Protein AF-A0A922ECI5-F1 (afdb_monomer)

Radius of gyration: 14.76 Å; Cα contacts (8 Å, |Δi|>4): 70; chains: 1; bounding box: 33×46×36 Å

Structure (mmCIF, N/CA/C/O backbone):
data_AF-A0A922ECI5-F1
#
_entry.id   AF-A0A922ECI5-F1
#
loop_
_atom_site.group_PDB
_atom_site.id
_atom_site.type_symbol
_atom_site.label_atom_id
_atom_site.label_alt_id
_atom_site.label_comp_id
_atom_site.label_asym_id
_atom_site.label_entity_id
_atom_site.label_seq_id
_atom_site.pdbx_PDB_ins_code
_atom_site.Cartn_x
_atom_site.Cartn_y
_atom_site.Cartn_z
_atom_site.occupancy
_atom_site.B_iso_or_equiv
_atom_site.auth_seq_id
_atom_site.auth_comp_id
_atom_site.auth_asym_id
_atom_site.auth_atom_id
_atom_site.pdbx_PDB_model_num
ATOM 1 N N . MET A 1 1 ? 5.142 -34.036 -5.462 1.00 40.97 1 MET A N 1
ATOM 2 C CA . MET A 1 1 ? 5.280 -32.761 -6.192 1.00 40.97 1 MET A CA 1
ATOM 3 C C . MET A 1 1 ? 4.407 -31.780 -5.440 1.00 40.97 1 MET A C 1
ATOM 5 O O . MET A 1 1 ? 3.207 -32.008 -5.399 1.00 40.97 1 MET A O 1
ATOM 9 N N . MET A 1 2 ? 5.001 -30.841 -4.701 1.00 38.38 2 MET A N 1
ATOM 10 C CA . MET A 1 2 ? 4.227 -29.859 -3.937 1.00 38.38 2 MET A CA 1
ATOM 11 C C . MET A 1 2 ? 3.416 -29.049 -4.947 1.00 38.38 2 MET A C 1
ATOM 13 O O . MET A 1 2 ? 4.001 -28.376 -5.795 1.00 38.38 2 MET A O 1
ATOM 17 N N . VAL A 1 3 ? 2.091 -29.189 -4.906 1.00 45.59 3 VAL A N 1
ATOM 18 C CA . VAL A 1 3 ? 1.190 -28.198 -5.488 1.00 45.59 3 VAL A CA 1
ATOM 19 C C . VAL A 1 3 ? 1.519 -26.931 -4.718 1.00 45.59 3 VAL A C 1
ATOM 21 O O . VAL A 1 3 ? 1.387 -26.902 -3.498 1.00 45.59 3 VAL A O 1
ATOM 24 N N . GLY A 1 4 ? 2.127 -25.965 -5.401 1.00 46.09 4 GLY A N 1
ATOM 25 C CA . GLY A 1 4 ? 2.321 -24.647 -4.834 1.00 46.09 4 GLY A CA 1
ATOM 26 C C . GLY A 1 4 ? 0.934 -24.075 -4.647 1.00 46.09 4 GLY A C 1
ATOM 27 O O . GLY A 1 4 ? 0.376 -23.540 -5.600 1.00 46.09 4 GLY A O 1
ATOM 28 N N . ASP A 1 5 ? 0.374 -24.265 -3.457 1.00 43.50 5 ASP A N 1
ATOM 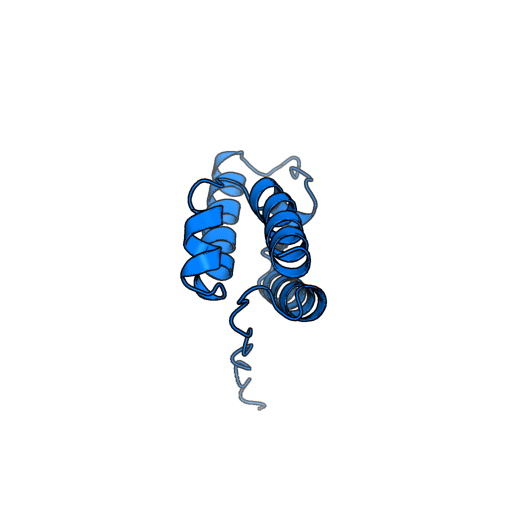29 C CA . ASP A 1 5 ? -0.689 -23.416 -2.963 1.00 43.50 5 ASP A CA 1
ATOM 30 C C . ASP A 1 5 ? -0.153 -21.998 -3.160 1.00 43.50 5 ASP A C 1
ATOM 32 O O . ASP A 1 5 ? 0.816 -21.587 -2.511 1.00 43.50 5 ASP A O 1
ATOM 36 N N . GLU A 1 6 ? -0.685 -21.282 -4.152 1.00 47.91 6 GLU A N 1
ATOM 37 C CA . GLU A 1 6 ? -0.591 -19.835 -4.153 1.00 47.91 6 GLU A CA 1
ATOM 38 C C . GLU A 1 6 ? -1.226 -19.442 -2.830 1.00 47.91 6 GLU A C 1
ATOM 40 O O . GLU A 1 6 ? -2.446 -19.470 -2.686 1.00 47.91 6 GLU A O 1
ATOM 45 N N . VAL A 1 7 ? -0.388 -19.195 -1.821 1.00 49.34 7 VAL A N 1
ATOM 46 C CA . VAL A 1 7 ? -0.829 -18.556 -0.595 1.00 49.34 7 VAL A CA 1
ATOM 47 C C . VAL A 1 7 ? -1.453 -17.269 -1.094 1.00 49.34 7 VAL A C 1
ATOM 49 O O . VAL A 1 7 ? -0.750 -16.386 -1.589 1.00 49.34 7 VAL A O 1
ATOM 52 N N . GLU A 1 8 ? -2.781 -17.217 -1.088 1.00 56.31 8 GLU A N 1
ATOM 53 C CA . GLU A 1 8 ? -3.521 -15.996 -1.317 1.00 56.31 8 GLU A CA 1
ATOM 54 C C . GLU A 1 8 ? -3.036 -15.098 -0.184 1.00 56.31 8 GLU A C 1
ATOM 56 O O . GLU A 1 8 ? -3.374 -15.315 0.979 1.00 56.31 8 GLU A O 1
ATOM 61 N N . PHE A 1 9 ? -2.059 -14.239 -0.493 1.00 61.66 9 PHE A N 1
ATOM 62 C CA . PHE A 1 9 ? -1.429 -13.354 0.471 1.00 61.66 9 PHE A CA 1
ATOM 63 C C . PHE A 1 9 ? -2.571 -12.476 0.963 1.00 61.66 9 PHE A C 1
ATOM 65 O O . PHE A 1 9 ? -2.964 -11.542 0.271 1.00 61.66 9 PHE A O 1
ATOM 72 N N . GLY A 1 10 ? -3.197 -12.870 2.071 1.00 73.88 10 GLY A N 1
ATOM 73 C CA . GLY A 1 10 ? -4.375 -12.232 2.634 1.00 73.88 10 GLY A CA 1
ATOM 74 C C . GLY A 1 10 ? -3.972 -10.883 3.195 1.00 73.88 10 GLY A C 1
ATOM 75 O O . GLY A 1 10 ? -3.833 -10.735 4.404 1.00 73.88 10 GLY A O 1
ATOM 76 N N . ILE A 1 11 ? -3.696 -9.930 2.305 1.00 84.38 11 ILE A N 1
ATOM 77 C CA . ILE A 1 11 ? -3.362 -8.564 2.668 1.00 84.38 11 ILE A CA 1
ATOM 78 C C . ILE A 1 11 ? -4.622 -7.983 3.284 1.00 84.38 11 ILE A C 1
ATOM 80 O O . ILE A 1 11 ? -5.684 -7.946 2.652 1.00 84.38 11 ILE A O 1
ATOM 84 N N . GLU A 1 12 ? -4.506 -7.565 4.536 1.00 86.50 12 GLU A N 1
ATOM 85 C CA . GLU A 1 12 ? -5.638 -7.013 5.255 1.00 86.50 12 GLU A CA 1
ATOM 86 C C . GLU A 1 12 ? -6.051 -5.678 4.636 1.00 86.50 12 GLU A C 1
ATOM 88 O O . GLU A 1 12 ? -5.251 -4.964 4.020 1.00 86.50 12 GLU A O 1
ATOM 93 N N . LYS A 1 13 ? -7.332 -5.329 4.783 1.00 88.38 13 LYS A N 1
ATOM 94 C CA . LYS A 1 13 ? -7.783 -4.004 4.370 1.00 88.38 13 LYS A CA 1
ATOM 95 C C . LYS A 1 13 ? -7.286 -2.969 5.368 1.00 88.38 13 LYS A C 1
ATOM 97 O O . LYS A 1 13 ? -7.708 -2.989 6.515 1.00 88.38 13 LYS A O 1
ATOM 102 N N . PHE A 1 14 ? -6.474 -2.024 4.911 1.00 88.00 14 PHE A N 1
ATOM 103 C CA . PHE A 1 14 ? -6.056 -0.883 5.711 1.00 88.00 14 PHE A CA 1
ATOM 104 C C . PHE A 1 14 ? -7.188 0.119 5.857 1.00 88.00 14 PHE A C 1
ATOM 106 O O . PHE A 1 14 ? -7.655 0.716 4.882 1.00 88.00 14 PHE A O 1
ATOM 113 N N . ASP A 1 15 ? -7.601 0.340 7.093 1.00 85.56 15 ASP A N 1
ATOM 114 C CA . ASP A 1 15 ? -8.674 1.248 7.462 1.00 85.56 15 ASP A CA 1
ATOM 115 C C . ASP A 1 15 ? -8.210 2.366 8.395 1.00 85.56 15 ASP A C 1
ATOM 117 O O . ASP A 1 15 ? -9.049 2.928 9.080 1.00 85.56 15 ASP A O 1
ATOM 121 N N . VAL A 1 16 ? -6.917 2.717 8.351 1.00 82.44 16 VAL A N 1
ATOM 122 C CA . VAL A 1 16 ? -6.179 3.608 9.272 1.00 82.44 16 VAL A CA 1
ATOM 123 C C . VAL A 1 16 ? -5.735 2.981 10.594 1.00 82.44 16 VAL A C 1
ATOM 125 O O . VAL A 1 16 ? -5.075 3.650 11.380 1.00 82.44 16 VAL A O 1
ATOM 128 N N . THR A 1 17 ? -5.994 1.697 10.827 1.00 83.75 17 THR A N 1
ATOM 129 C CA . THR A 1 17 ? -5.416 0.964 11.964 1.00 83.75 17 THR A CA 1
ATOM 130 C C . THR A 1 17 ? -4.172 0.172 11.556 1.00 83.75 17 THR A C 1
ATOM 132 O O . THR A 1 17 ? -3.959 -0.105 10.377 1.00 83.75 17 THR A O 1
ATOM 135 N N . ASP A 1 18 ? -3.292 -0.115 12.521 1.00 84.69 18 ASP A N 1
ATOM 136 C CA . ASP A 1 18 ? -2.138 -1.015 12.359 1.00 84.69 18 ASP A CA 1
ATOM 137 C C . ASP A 1 18 ? -1.290 -0.788 11.091 1.00 84.69 18 ASP A C 1
ATOM 139 O O . ASP A 1 18 ? -0.798 -1.723 10.455 1.00 84.69 18 ASP A O 1
ATOM 143 N N . PHE A 1 19 ? -1.039 0.486 10.753 1.00 85.62 19 PHE A N 1
ATOM 144 C CA . PHE A 1 19 ? -0.323 0.892 9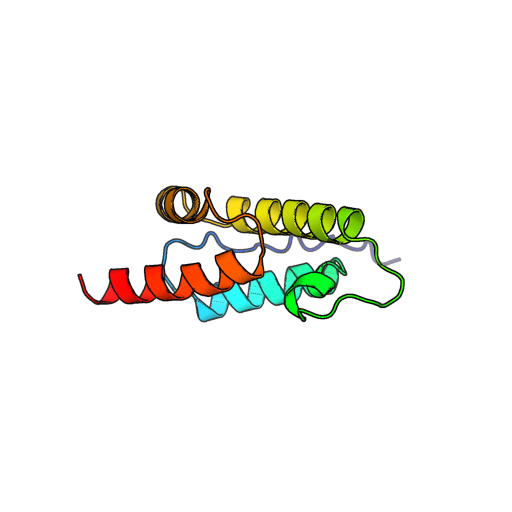.534 1.00 85.62 19 PHE A CA 1
ATOM 145 C C . PHE A 1 19 ? 1.003 0.147 9.322 1.00 85.62 19 PHE A C 1
ATOM 147 O O . PHE A 1 19 ? 1.343 -0.207 8.196 1.00 85.62 19 PHE A O 1
ATOM 154 N N . LYS A 1 20 ? 1.753 -0.123 10.400 1.00 88.69 20 LYS A N 1
ATOM 155 C CA . LYS A 1 20 ? 3.024 -0.861 10.328 1.00 88.69 20 LYS A CA 1
ATOM 156 C C . LYS A 1 20 ? 2.842 -2.301 9.842 1.00 88.69 20 LYS A C 1
ATOM 158 O O . LYS A 1 20 ? 3.669 -2.768 9.064 1.00 88.69 20 LYS A O 1
ATOM 163 N N . TYR A 1 21 ? 1.791 -2.985 10.292 1.00 89.00 21 TYR A N 1
ATOM 164 C CA . TYR A 1 21 ? 1.514 -4.369 9.908 1.00 89.00 21 TYR A CA 1
ATOM 165 C C . TYR A 1 21 ? 1.046 -4.444 8.456 1.00 89.00 21 TYR A C 1
ATOM 167 O O . TYR A 1 21 ? 1.637 -5.168 7.657 1.00 89.00 21 TYR A O 1
ATOM 175 N N . TRP A 1 22 ? 0.079 -3.603 8.081 1.00 89.81 22 TRP A N 1
ATOM 176 C CA . TRP A 1 22 ? -0.376 -3.516 6.694 1.00 89.81 22 TRP A CA 1
ATOM 177 C C . TRP A 1 22 ? 0.766 -3.167 5.728 1.00 89.81 22 TRP A C 1
ATOM 179 O O . TRP A 1 22 ? 0.918 -3.784 4.672 1.00 89.81 22 TRP A O 1
ATOM 189 N N . ARG A 1 23 ? 1.616 -2.203 6.106 1.00 88.12 23 ARG A N 1
ATOM 190 C CA . ARG A 1 23 ? 2.768 -1.795 5.297 1.00 88.12 23 ARG A CA 1
ATOM 191 C C . ARG A 1 23 ? 3.735 -2.954 5.070 1.00 88.12 23 ARG A C 1
ATOM 193 O O . ARG A 1 23 ? 4.170 -3.147 3.940 1.00 88.12 23 ARG A O 1
ATOM 200 N N . MET A 1 24 ? 4.028 -3.729 6.112 1.00 90.56 24 MET A N 1
ATOM 201 C CA . MET A 1 24 ? 4.857 -4.930 6.009 1.00 90.56 24 MET A CA 1
ATOM 202 C C . MET A 1 24 ? 4.254 -5.940 5.016 1.00 90.56 24 MET A C 1
ATOM 204 O O . MET A 1 24 ? 4.965 -6.411 4.136 1.00 90.56 24 MET A O 1
ATOM 208 N N . GLN A 1 25 ? 2.943 -6.210 5.080 1.00 90.06 25 GLN A N 1
ATOM 209 C CA . GLN A 1 25 ? 2.279 -7.134 4.145 1.00 90.06 25 GLN A CA 1
ATOM 210 C C . GLN A 1 25 ? 2.381 -6.670 2.682 1.00 90.06 25 GLN A C 1
ATOM 212 O O . GLN A 1 25 ? 2.615 -7.482 1.785 1.00 90.06 25 GLN A O 1
ATOM 217 N N . ILE A 1 26 ? 2.214 -5.368 2.429 1.00 87.94 26 ILE A N 1
ATOM 218 C CA . ILE A 1 26 ? 2.358 -4.787 1.088 1.00 87.94 26 ILE A CA 1
ATOM 219 C C . ILE A 1 26 ? 3.803 -4.876 0.602 1.00 87.94 26 ILE A C 1
ATOM 221 O O . ILE A 1 26 ? 4.034 -5.278 -0.536 1.00 87.94 26 ILE A O 1
ATOM 225 N N . GLU A 1 27 ? 4.775 -4.519 1.441 1.00 87.75 27 GLU A N 1
ATOM 226 C CA . GLU A 1 27 ? 6.194 -4.587 1.087 1.00 87.75 27 GLU A CA 1
ATOM 227 C C . GLU A 1 27 ? 6.611 -6.030 0.740 1.00 87.75 27 GLU A C 1
ATOM 229 O O . GLU A 1 27 ? 7.222 -6.248 -0.312 1.00 87.75 27 GLU A O 1
ATOM 234 N N . ASP A 1 28 ? 6.182 -7.019 1.530 1.00 88.56 28 ASP A N 1
ATOM 235 C CA . ASP A 1 28 ? 6.435 -8.444 1.273 1.00 88.56 28 ASP A CA 1
ATOM 236 C C . ASP A 1 28 ? 5.742 -8.942 -0.005 1.00 88.56 28 ASP A C 1
ATOM 238 O O . ASP A 1 28 ? 6.354 -9.644 -0.820 1.00 88.56 28 ASP A O 1
ATOM 242 N N . TYR A 1 29 ? 4.486 -8.542 -0.239 1.00 87.56 29 TYR A N 1
ATOM 243 C CA . TYR A 1 29 ? 3.760 -8.882 -1.465 1.00 87.56 29 TYR A CA 1
ATOM 244 C C . TYR A 1 29 ? 4.467 -8.333 -2.711 1.00 87.56 29 TYR A C 1
ATOM 246 O O . TYR A 1 29 ? 4.677 -9.050 -3.694 1.00 87.56 29 TYR A O 1
ATOM 254 N N . LEU A 1 30 ? 4.873 -7.062 -2.674 1.00 86.25 30 LEU A N 1
ATOM 255 C CA . LEU A 1 30 ? 5.555 -6.407 -3.788 1.00 86.25 30 LEU A CA 1
ATOM 256 C C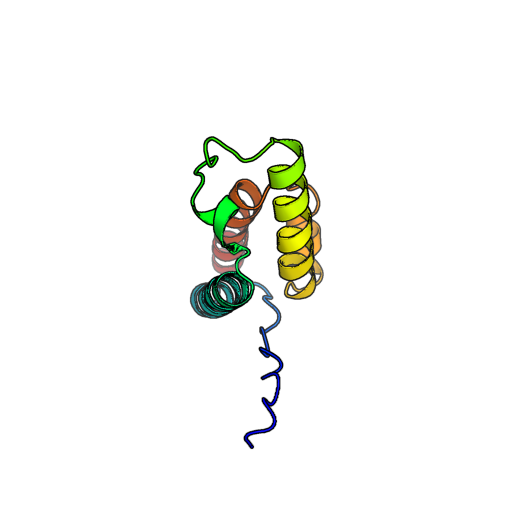 . LEU A 1 30 ? 6.929 -7.022 -4.052 1.00 86.25 30 LEU A C 1
ATOM 258 O O . LEU A 1 30 ? 7.303 -7.192 -5.217 1.00 86.25 30 LEU A O 1
ATOM 262 N N . TYR A 1 31 ? 7.651 -7.421 -3.003 1.00 84.75 31 TYR A N 1
ATOM 263 C CA . TYR A 1 31 ? 8.899 -8.167 -3.137 1.00 84.75 31 TYR A CA 1
ATOM 264 C C . TYR A 1 31 ? 8.672 -9.530 -3.807 1.00 84.75 31 TYR A C 1
ATOM 266 O O . TYR A 1 31 ? 9.336 -9.852 -4.796 1.00 84.75 31 TYR A O 1
ATOM 274 N N . GLY A 1 32 ? 7.675 -10.294 -3.348 1.00 83.75 32 GLY A N 1
ATOM 275 C CA . GLY A 1 32 ? 7.306 -11.588 -3.934 1.00 83.75 32 GLY A CA 1
ATOM 276 C C . GLY A 1 32 ? 6.896 -11.498 -5.409 1.00 83.75 32 GLY A C 1
ATOM 277 O O . GLY A 1 32 ? 7.185 -12.403 -6.193 1.00 83.75 32 GLY A O 1
ATOM 278 N N . LYS A 1 33 ? 6.281 -10.382 -5.819 1.00 83.12 33 LYS A N 1
ATOM 279 C CA . LYS A 1 33 ? 5.879 -10.115 -7.211 1.00 83.12 33 LYS A CA 1
ATOM 280 C C . LYS A 1 33 ? 6.954 -9.424 -8.059 1.00 83.12 33 LYS A C 1
ATOM 282 O O . LYS A 1 33 ? 6.705 -9.180 -9.236 1.00 83.12 33 LYS A O 1
ATOM 287 N N . ARG A 1 34 ? 8.144 -9.136 -7.509 1.00 81.62 34 ARG A N 1
ATOM 288 C CA . ARG A 1 34 ? 9.223 -8.370 -8.176 1.00 81.62 34 ARG A CA 1
ATOM 289 C C . ARG A 1 34 ? 8.779 -6.975 -8.646 1.00 81.62 34 ARG A C 1
ATOM 291 O O . ARG A 1 34 ? 9.294 -6.447 -9.627 1.00 81.62 34 ARG A O 1
ATOM 298 N N . LEU A 1 35 ? 7.833 -6.379 -7.924 1.00 80.25 35 LEU A N 1
ATOM 299 C CA . LEU A 1 35 ? 7.290 -5.037 -8.148 1.00 80.25 35 LEU A CA 1
ATOM 300 C C . LEU A 1 35 ? 7.896 -4.015 -7.167 1.00 80.25 35 LEU A C 1
ATOM 302 O O . LEU A 1 35 ? 7.348 -2.954 -6.925 1.00 80.25 35 LEU A O 1
ATOM 306 N N . ASN A 1 36 ? 9.038 -4.297 -6.554 1.00 75.56 36 ASN A N 1
ATOM 307 C CA . ASN A 1 36 ? 9.643 -3.420 -5.549 1.00 75.56 36 ASN A CA 1
ATOM 308 C C . ASN A 1 36 ? 10.527 -2.304 -6.142 1.00 75.56 36 ASN A C 1
ATOM 310 O O . ASN A 1 36 ? 11.046 -1.480 -5.394 1.00 75.56 36 ASN A O 1
ATOM 314 N N . LEU A 1 37 ? 10.728 -2.268 -7.464 1.00 77.81 37 LEU A N 1
ATOM 315 C CA . LEU A 1 37 ? 11.658 -1.329 -8.103 1.00 77.81 37 LEU A CA 1
ATOM 316 C C . LEU A 1 37 ? 11.300 0.150 -7.866 1.00 77.81 37 LEU A C 1
ATOM 318 O O . LEU A 1 37 ? 12.194 0.895 -7.458 1.00 77.81 37 LEU A O 1
ATOM 322 N N . PRO A 1 38 ? 10.036 0.594 -8.009 1.00 74.75 38 PRO A N 1
ATOM 323 C CA . PRO A 1 38 ? 9.700 1.994 -7.750 1.00 74.75 38 PRO A CA 1
ATOM 324 C C . PRO A 1 38 ? 9.836 2.398 -6.278 1.00 74.75 38 PRO A C 1
ATOM 326 O O . PRO A 1 38 ? 10.159 3.546 -5.989 1.00 74.75 38 PRO A O 1
ATOM 329 N N . LEU A 1 39 ? 9.658 1.457 -5.337 1.00 73.56 39 LEU A N 1
ATOM 330 C CA . LEU A 1 39 ? 9.843 1.719 -3.900 1.00 73.56 39 LEU A CA 1
ATOM 331 C C . LEU A 1 39 ? 11.282 2.122 -3.566 1.00 73.56 39 LEU A C 1
ATOM 333 O O . LEU A 1 39 ? 11.517 2.855 -2.610 1.00 73.56 39 LEU A O 1
ATOM 337 N N . LEU A 1 40 ? 12.251 1.642 -4.348 1.00 73.31 40 LEU A N 1
ATOM 338 C CA . LEU A 1 40 ? 13.663 1.951 -4.144 1.00 73.31 40 LEU A CA 1
ATOM 339 C C . LEU A 1 40 ? 14.046 3.338 -4.674 1.00 73.31 40 LEU A C 1
ATOM 341 O O . LEU A 1 40 ? 15.174 3.770 -4.436 1.00 73.31 40 LEU A O 1
ATOM 345 N N . GLY A 1 41 ? 13.156 4.018 -5.412 1.00 66.62 41 GLY A N 1
ATOM 346 C CA . GLY A 1 41 ? 13.406 5.343 -5.991 1.00 66.62 41 GLY A CA 1
ATOM 347 C C . GLY A 1 41 ? 14.579 5.389 -6.978 1.00 66.62 41 GLY A C 1
ATOM 348 O O . GLY A 1 41 ? 15.060 6.468 -7.319 1.00 66.62 41 GLY A O 1
ATOM 349 N N . LYS A 1 42 ? 15.078 4.228 -7.421 1.00 64.00 42 LYS A N 1
ATOM 350 C CA . LYS A 1 42 ? 16.213 4.110 -8.338 1.00 64.00 42 LYS A CA 1
ATOM 351 C C . LYS A 1 42 ? 15.698 3.786 -9.730 1.00 64.00 42 LYS A C 1
ATOM 353 O O . LYS A 1 42 ? 15.226 2.678 -9.975 1.00 64.00 42 LYS A O 1
ATOM 358 N N . LYS A 1 43 ? 15.845 4.736 -10.652 1.00 62.00 43 LYS A N 1
ATOM 359 C CA . LYS A 1 43 ? 15.747 4.453 -12.083 1.00 62.00 43 LYS A CA 1
ATOM 360 C C . LYS A 1 43 ? 16.912 3.532 -12.447 1.00 62.00 43 LYS A C 1
ATOM 362 O O . LYS A 1 43 ? 18.067 3.882 -12.225 1.00 62.00 43 LYS A O 1
ATOM 367 N N . LEU A 1 44 ? 16.609 2.326 -12.919 1.00 64.56 44 LEU A N 1
ATOM 368 C CA . LEU A 1 44 ? 17.613 1.465 -13.540 1.00 64.56 44 LEU A CA 1
ATOM 369 C C . LEU A 1 44 ? 18.044 2.132 -14.848 1.00 64.56 44 LEU A C 1
ATOM 371 O O . LEU A 1 44 ? 17.181 2.580 -15.600 1.00 64.56 44 LEU A O 1
ATOM 375 N N . ASP A 1 45 ? 19.347 2.157 -15.138 1.00 66.69 45 ASP A N 1
ATOM 376 C CA . ASP A 1 45 ? 19.912 2.806 -16.339 1.00 66.69 45 ASP A CA 1
ATOM 377 C C . ASP A 1 45 ? 19.289 2.309 -17.661 1.00 66.69 45 ASP A C 1
ATOM 379 O O . ASP A 1 45 ? 19.361 2.992 -18.678 1.00 66.69 45 ASP A O 1
ATOM 383 N N . ASN A 1 46 ? 18.625 1.147 -17.632 1.00 67.44 46 ASN A N 1
ATOM 384 C CA . ASN A 1 46 ? 17.995 0.503 -18.784 1.00 67.44 46 ASN A CA 1
ATOM 385 C C . ASN A 1 46 ? 16.455 0.546 -18.763 1.00 67.44 46 ASN A C 1
ATOM 387 O O . ASN A 1 46 ? 15.834 -0.102 -19.600 1.00 67.44 46 ASN A O 1
ATOM 391 N N . MET A 1 47 ? 15.830 1.214 -17.787 1.00 73.31 47 MET A N 1
ATOM 392 C CA . MET A 1 47 ? 14.372 1.246 -17.644 1.00 73.31 47 MET A CA 1
ATOM 393 C C . MET A 1 47 ? 13.813 2.566 -18.175 1.00 73.31 47 MET A C 1
ATOM 395 O O . MET A 1 47 ? 14.199 3.646 -17.716 1.00 73.31 47 MET A O 1
ATOM 399 N N . GLU A 1 48 ? 12.903 2.482 -19.146 1.00 77.00 48 GLU A N 1
ATOM 400 C CA . GLU A 1 48 ? 12.248 3.664 -19.700 1.00 77.00 48 GLU A CA 1
ATOM 401 C C . GLU A 1 48 ? 11.251 4.269 -18.699 1.00 77.00 48 GLU A C 1
ATOM 403 O O . GLU A 1 48 ? 10.675 3.581 -17.854 1.00 77.00 48 GLU A O 1
ATOM 408 N N . ASP A 1 49 ? 10.999 5.575 -18.813 1.00 77.06 49 ASP A N 1
ATOM 409 C CA . ASP A 1 49 ? 10.008 6.267 -17.972 1.00 77.06 49 ASP A CA 1
ATOM 410 C C . ASP A 1 49 ? 8.589 5.702 -18.160 1.00 77.06 49 ASP A C 1
ATOM 412 O O . ASP A 1 49 ? 7.766 5.738 -17.244 1.00 77.06 49 ASP A O 1
ATOM 416 N N . VAL A 1 50 ? 8.302 5.145 -19.341 1.00 78.50 50 VAL A N 1
ATOM 417 C CA . VAL A 1 50 ? 7.040 4.455 -19.640 1.00 78.50 50 VAL A CA 1
ATOM 418 C C . VAL A 1 50 ? 6.909 3.171 -18.820 1.00 78.50 50 VAL A C 1
ATOM 420 O O . VAL A 1 50 ? 5.846 2.928 -18.245 1.00 78.50 50 VAL A O 1
ATOM 423 N N . ASP A 1 51 ? 7.987 2.394 -18.706 1.00 81.88 51 ASP A N 1
ATOM 424 C CA . ASP A 1 51 ? 8.000 1.165 -17.913 1.00 81.88 51 ASP A CA 1
ATOM 425 C C . ASP A 1 51 ? 7.837 1.472 -16.422 1.00 81.88 51 ASP A C 1
ATOM 427 O O . ASP A 1 51 ? 7.076 0.797 -15.731 1.00 81.88 51 ASP A O 1
ATOM 431 N N . LEU A 1 52 ? 8.488 2.528 -15.920 1.00 80.56 52 LEU A N 1
ATOM 432 C CA . LEU A 1 52 ? 8.330 2.966 -14.528 1.00 80.56 52 LEU A CA 1
ATOM 433 C C . LEU A 1 52 ? 6.891 3.389 -14.221 1.00 80.56 52 LEU A C 1
ATOM 435 O O . LEU A 1 52 ? 6.317 2.910 -13.244 1.00 80.56 52 LEU A O 1
ATOM 439 N N . ASN A 1 53 ? 6.280 4.201 -15.088 1.00 84.38 53 ASN A N 1
ATOM 440 C CA . ASN A 1 53 ? 4.883 4.612 -14.938 1.00 84.38 53 ASN A CA 1
ATOM 441 C C . ASN A 1 53 ? 3.922 3.415 -14.939 1.00 84.38 53 ASN A C 1
ATOM 443 O O . ASN A 1 53 ? 2.943 3.406 -14.192 1.00 84.38 53 ASN A O 1
ATOM 447 N N . LEU A 1 54 ? 4.178 2.399 -15.768 1.00 86.75 54 LEU A N 1
ATOM 448 C CA . LEU A 1 54 ? 3.351 1.195 -15.803 1.00 86.75 54 LEU A CA 1
ATOM 449 C C . LEU A 1 54 ? 3.447 0.414 -14.486 1.00 86.75 54 LEU A C 1
ATOM 451 O O . LEU A 1 54 ? 2.422 -0.023 -13.956 1.00 86.75 54 LEU A O 1
ATOM 455 N N . VAL A 1 55 ? 4.655 0.273 -13.939 1.00 85.25 55 VAL A N 1
ATOM 456 C CA . VAL A 1 55 ? 4.868 -0.390 -12.647 1.00 85.25 55 VAL A CA 1
ATOM 457 C C . VAL A 1 55 ? 4.236 0.423 -11.508 1.00 85.25 55 VAL A C 1
ATOM 459 O O . VAL A 1 55 ? 3.559 -0.162 -10.661 1.00 85.25 55 VAL A O 1
ATOM 462 N N . ASP A 1 56 ? 4.344 1.758 -11.528 1.00 87.19 56 ASP A N 1
ATOM 463 C CA . ASP A 1 56 ? 3.625 2.649 -10.606 1.00 87.19 56 ASP A CA 1
ATOM 464 C C . ASP A 1 56 ? 2.114 2.372 -10.624 1.00 87.19 56 ASP A C 1
ATOM 466 O O . ASP A 1 56 ? 1.510 2.132 -9.578 1.00 87.19 56 ASP A O 1
ATOM 470 N N . GLN A 1 57 ? 1.491 2.314 -11.805 1.00 89.12 57 GLN A N 1
ATOM 471 C CA . GLN A 1 57 ? 0.053 2.044 -11.920 1.00 89.12 57 GLN A CA 1
ATOM 472 C C . GLN A 1 57 ? -0.350 0.660 -11.392 1.00 89.12 57 GLN A C 1
ATOM 474 O O . GLN A 1 57 ? -1.395 0.536 -10.749 1.00 89.12 57 GLN A O 1
ATOM 479 N N . GLN A 1 58 ? 0.462 -0.375 -11.626 1.00 87.69 58 GLN A N 1
ATOM 480 C CA . GLN A 1 58 ? 0.182 -1.725 -11.124 1.00 87.69 58 GLN A CA 1
ATOM 481 C C . GLN A 1 58 ? 0.168 -1.764 -9.595 1.00 87.69 58 GLN A C 1
ATOM 483 O O . GLN A 1 58 ? -0.760 -2.299 -8.986 1.00 87.69 58 GLN A O 1
ATOM 488 N N . ILE A 1 59 ? 1.169 -1.154 -8.968 1.00 88.75 59 ILE A N 1
ATOM 489 C CA . ILE A 1 59 ? 1.319 -1.158 -7.512 1.00 88.75 59 ILE A CA 1
ATOM 490 C C . ILE A 1 59 ? 0.273 -0.258 -6.863 1.00 88.75 59 ILE A C 1
ATOM 492 O O . ILE A 1 59 ? -0.331 -0.653 -5.868 1.00 88.75 59 ILE A O 1
ATOM 496 N N . LEU A 1 60 ? -0.014 0.907 -7.451 1.00 90.50 60 LEU A N 1
ATOM 497 C CA . LEU A 1 60 ? -1.122 1.758 -7.018 1.00 90.50 60 LEU A CA 1
ATOM 498 C C . LEU A 1 60 ? -2.455 1.006 -7.071 1.00 90.50 60 LEU A C 1
ATOM 500 O O . LEU A 1 60 ? -3.272 1.158 -6.167 1.00 90.50 60 LEU A O 1
ATOM 504 N N . GLY A 1 61 ? -2.676 0.183 -8.100 1.00 89.88 61 GLY A N 1
ATOM 505 C CA . GLY A 1 61 ? -3.850 -0.681 -8.207 1.00 89.88 61 GLY A CA 1
ATOM 506 C C . GLY A 1 61 ? -3.939 -1.682 -7.055 1.00 89.88 61 GLY A C 1
ATOM 507 O O . GLY A 1 61 ? -4.964 -1.737 -6.379 1.00 89.88 61 GLY A O 1
ATOM 508 N N . VAL A 1 62 ? -2.854 -2.415 -6.790 1.00 88.31 62 VAL A N 1
ATOM 509 C CA . VAL A 1 62 ? -2.775 -3.372 -5.672 1.00 88.31 62 VAL A CA 1
ATOM 510 C C . VAL A 1 62 ? -3.044 -2.675 -4.344 1.00 88.31 62 VAL A C 1
ATOM 512 O O . VAL A 1 62 ? -3.925 -3.103 -3.605 1.00 88.31 62 VAL A O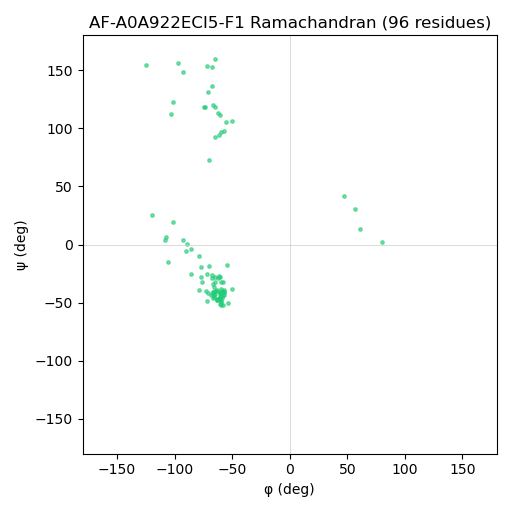 1
ATOM 515 N N . ILE A 1 63 ? -2.338 -1.578 -4.062 1.00 89.38 63 ILE A N 1
ATOM 516 C CA . ILE A 1 63 ? -2.489 -0.845 -2.807 1.00 89.38 63 ILE A CA 1
ATOM 517 C C . ILE A 1 63 ? -3.928 -0.352 -2.662 1.00 89.38 63 ILE A C 1
ATOM 519 O O . ILE A 1 63 ? -4.558 -0.639 -1.658 1.00 89.38 63 ILE A O 1
ATOM 523 N N . ARG A 1 64 ? -4.515 0.301 -3.675 1.00 90.81 64 ARG A N 1
ATOM 524 C CA . ARG A 1 64 ? -5.903 0.800 -3.602 1.00 90.81 64 ARG A CA 1
ATOM 525 C C . ARG A 1 64 ? -6.930 -0.298 -3.319 1.00 90.81 64 ARG A C 1
ATOM 527 O O . ARG A 1 64 ? -7.928 -0.012 -2.662 1.00 90.81 64 ARG A O 1
ATOM 534 N N . LEU A 1 65 ? -6.702 -1.527 -3.784 1.00 89.25 65 LEU A N 1
ATOM 535 C CA . LEU A 1 65 ? -7.581 -2.670 -3.510 1.00 89.25 65 LEU A CA 1
ATOM 536 C C . LEU A 1 65 ? -7.497 -3.155 -2.055 1.00 89.25 65 LEU A C 1
ATOM 538 O O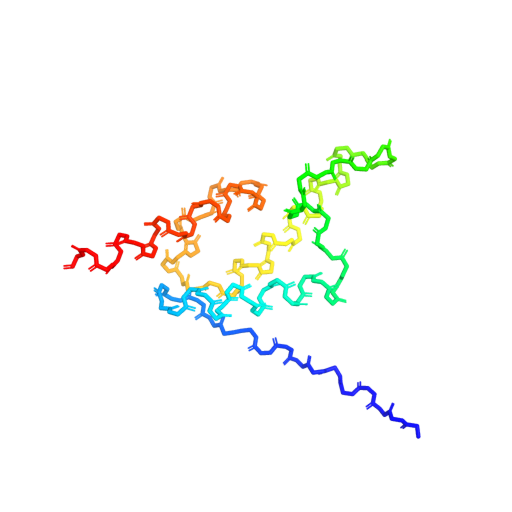 . LEU A 1 65 ? -8.474 -3.705 -1.543 1.00 89.25 65 LEU A O 1
ATOM 542 N N . THR A 1 66 ? -6.370 -2.916 -1.385 1.00 89.75 66 THR A N 1
ATOM 543 C CA . THR A 1 66 ? -6.162 -3.236 0.033 1.00 89.75 66 THR A CA 1
ATOM 544 C C . THR A 1 66 ? -6.493 -2.061 0.950 1.00 89.75 66 THR A C 1
ATOM 546 O O . THR A 1 66 ? -6.328 -2.169 2.156 1.00 89.75 66 THR A O 1
ATOM 549 N N . LEU A 1 67 ? -6.995 -0.940 0.425 1.00 91.00 67 LEU A N 1
ATOM 550 C CA . LEU A 1 67 ? -7.466 0.183 1.233 1.00 91.00 67 LEU A CA 1
ATOM 551 C C . LEU A 1 67 ? -8.966 0.066 1.521 1.00 91.00 67 LEU A C 1
ATOM 553 O O . LEU A 1 67 ? -9.767 -0.394 0.699 1.00 91.00 67 LEU A O 1
ATOM 557 N N . SER A 1 68 ? -9.382 0.569 2.680 1.00 91.06 68 SER A N 1
ATOM 558 C CA . SER A 1 68 ? -10.784 0.878 2.929 1.00 91.06 68 SER A CA 1
ATOM 559 C C . SER A 1 68 ? -11.253 2.005 1.996 1.00 91.06 68 SER A C 1
ATOM 561 O O . SER A 1 68 ? -10.464 2.792 1.465 1.00 91.06 68 SER A O 1
ATOM 563 N N . ARG A 1 69 ? -12.572 2.118 1.799 1.00 90.44 69 ARG A N 1
ATOM 564 C CA . ARG A 1 69 ? -13.152 3.126 0.896 1.00 90.44 69 ARG A CA 1
ATOM 565 C C . ARG A 1 69 ? -12.750 4.556 1.279 1.00 90.44 69 ARG A C 1
ATOM 567 O O . ARG A 1 69 ? -12.493 5.366 0.392 1.00 90.44 69 ARG A O 1
ATOM 574 N N . SER A 1 70 ? -12.723 4.875 2.575 1.00 87.94 70 SER A N 1
ATOM 575 C CA . SER A 1 70 ? -12.368 6.217 3.051 1.00 87.94 70 SER A CA 1
ATOM 576 C C . SER A 1 70 ? -10.910 6.540 2.735 1.00 87.94 70 SER A C 1
ATOM 578 O O . SER A 1 70 ? -10.630 7.608 2.195 1.00 87.94 70 SER A O 1
ATOM 580 N N . VAL A 1 71 ? -9.990 5.606 2.985 1.00 89.00 71 VAL A N 1
ATOM 581 C CA . VAL A 1 71 ? -8.558 5.805 2.727 1.00 89.00 71 VAL A CA 1
ATOM 582 C C . VAL A 1 71 ? -8.280 5.881 1.224 1.00 89.00 71 VAL A C 1
ATOM 584 O O . VAL A 1 71 ? -7.598 6.803 0.779 1.00 89.00 71 VAL A O 1
ATOM 587 N N . ALA A 1 72 ? -8.885 5.000 0.420 1.00 90.62 72 ALA A N 1
ATOM 588 C CA . ALA A 1 72 ? -8.730 4.997 -1.036 1.00 90.62 72 ALA A CA 1
ATOM 589 C C . ALA A 1 72 ? -9.121 6.340 -1.680 1.00 90.62 72 ALA A C 1
ATOM 591 O O . ALA A 1 72 ? -8.412 6.841 -2.553 1.00 90.62 72 ALA A O 1
ATOM 592 N N . ASN A 1 73 ? -10.208 6.961 -1.212 1.00 89.25 73 ASN A N 1
ATOM 593 C CA . ASN A 1 73 ? -10.657 8.262 -1.710 1.00 89.25 73 ASN A CA 1
ATOM 594 C C . ASN A 1 73 ? -9.669 9.401 -1.407 1.00 89.25 73 ASN A C 1
ATOM 596 O O . ASN A 1 73 ? -9.610 10.365 -2.167 1.00 89.25 73 ASN A O 1
ATOM 600 N N . ASN A 1 74 ? -8.882 9.301 -0.332 1.00 87.56 74 ASN A N 1
ATOM 601 C CA . ASN A 1 74 ? -7.901 10.329 0.028 1.00 87.56 74 ASN A CA 1
ATOM 602 C C . ASN A 1 74 ? -6.635 10.273 -0.844 1.00 87.56 74 ASN A C 1
ATOM 604 O O . ASN A 1 74 ? -6.010 11.305 -1.076 1.00 87.56 74 ASN A O 1
ATOM 608 N N . VAL A 1 75 ? -6.284 9.089 -1.357 1.00 88.44 75 VAL A N 1
ATOM 609 C CA . VAL A 1 75 ? -5.053 8.854 -2.139 1.00 88.44 75 VAL A CA 1
ATOM 610 C C . VAL A 1 75 ? -5.306 8.635 -3.635 1.00 88.44 75 VAL A C 1
ATOM 612 O O . VAL A 1 75 ? -4.391 8.324 -4.396 1.00 88.44 75 VAL A O 1
ATOM 615 N N . ILE A 1 76 ? -6.548 8.800 -4.103 1.00 88.50 76 ILE A N 1
ATOM 616 C CA . ILE A 1 76 ? -6.913 8.594 -5.516 1.00 88.50 76 ILE A CA 1
ATOM 617 C C . ILE A 1 76 ? -6.171 9.545 -6.469 1.00 88.50 76 ILE A C 1
ATOM 619 O O . ILE A 1 76 ? -5.946 9.207 -7.629 1.00 88.50 76 ILE A O 1
ATOM 623 N N . LYS A 1 77 ? -5.769 10.721 -5.971 1.00 89.81 77 LYS A N 1
ATOM 624 C CA . LYS A 1 77 ? -5.021 11.735 -6.727 1.00 89.81 77 LYS A CA 1
ATOM 625 C C . LYS A 1 77 ? -3.537 11.397 -6.901 1.00 89.81 77 LYS A C 1
ATOM 627 O O . LYS A 1 77 ? -2.908 11.964 -7.792 1.00 89.81 77 LYS A O 1
ATOM 632 N N . GLU A 1 78 ? -2.997 10.498 -6.076 1.00 90.25 78 GLU A N 1
ATOM 633 C CA . GLU A 1 78 ? -1.582 10.138 -6.119 1.00 90.25 78 GLU A CA 1
ATOM 634 C C . GLU A 1 78 ? -1.285 9.330 -7.382 1.00 90.25 78 GLU A C 1
ATOM 636 O O . GLU A 1 78 ? -2.010 8.392 -7.735 1.00 90.25 78 GLU A O 1
ATOM 641 N N . LYS A 1 79 ? -0.236 9.737 -8.099 1.00 88.69 79 LYS A N 1
ATOM 642 C CA . LYS A 1 79 ? 0.148 9.151 -9.394 1.00 88.69 79 LYS A CA 1
ATOM 643 C C . LYS A 1 79 ? 1.381 8.266 -9.309 1.00 88.69 79 LYS A C 1
ATOM 645 O O . LYS A 1 79 ? 1.606 7.492 -10.235 1.00 88.69 79 LYS A O 1
ATOM 650 N N . THR A 1 80 ? 2.127 8.369 -8.214 1.00 86.94 80 THR A N 1
ATOM 651 C CA . THR A 1 80 ? 3.327 7.581 -7.945 1.00 86.94 80 THR A CA 1
ATOM 652 C C . THR A 1 80 ? 3.184 6.867 -6.607 1.00 86.94 80 THR A C 1
ATOM 654 O O . THR A 1 80 ? 2.457 7.313 -5.711 1.00 86.94 80 THR A O 1
ATOM 657 N N . ILE A 1 81 ? 3.888 5.751 -6.451 1.00 87.44 81 ILE A N 1
ATOM 658 C CA . ILE A 1 81 ? 3.910 5.021 -5.177 1.00 87.44 81 ILE A CA 1
ATOM 659 C C . ILE A 1 81 ? 4.602 5.837 -4.094 1.00 87.44 81 ILE A C 1
ATOM 661 O O . ILE A 1 81 ? 4.210 5.758 -2.934 1.00 87.44 81 ILE A O 1
ATOM 665 N N . VAL A 1 82 ? 5.613 6.626 -4.461 1.00 84.81 82 VAL A N 1
ATOM 666 C CA . VAL A 1 82 ? 6.345 7.482 -3.522 1.00 84.81 82 VAL A CA 1
ATOM 667 C C . VAL A 1 82 ? 5.391 8.480 -2.868 1.00 84.81 82 VAL A C 1
ATOM 669 O O . VAL A 1 82 ? 5.343 8.557 -1.640 1.00 84.81 82 VAL A O 1
ATOM 672 N N . ASP A 1 83 ? 4.573 9.168 -3.668 1.00 88.56 83 ASP A N 1
ATOM 673 C CA . ASP A 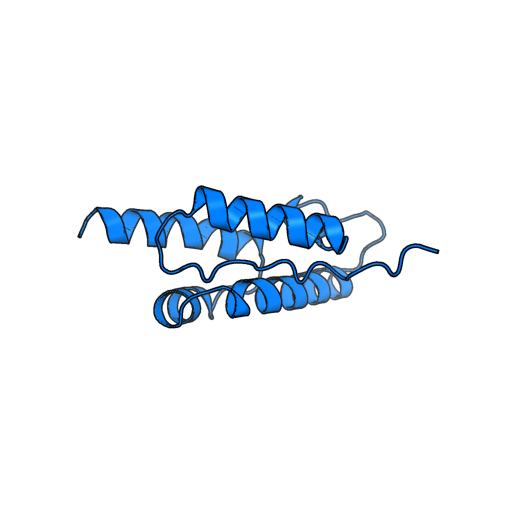1 83 ? 3.598 10.136 -3.158 1.00 88.56 83 ASP A CA 1
ATOM 674 C C . ASP A 1 83 ? 2.519 9.453 -2.304 1.00 88.56 83 ASP A C 1
ATOM 676 O O . ASP A 1 83 ? 2.141 9.944 -1.235 1.00 88.56 83 ASP A O 1
ATOM 680 N N . LEU A 1 84 ? 2.062 8.267 -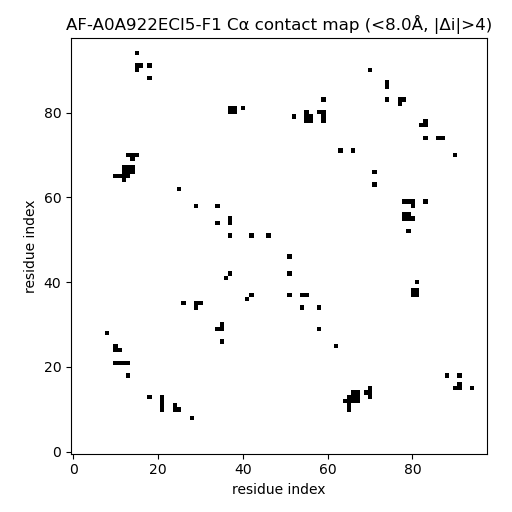2.722 1.00 89.12 84 LEU A N 1
ATOM 681 C CA . LEU A 1 84 ? 1.098 7.482 -1.956 1.00 89.12 84 LEU A CA 1
ATOM 682 C C . LEU A 1 84 ? 1.670 7.048 -0.595 1.00 89.12 84 LEU A C 1
ATOM 684 O O . LEU A 1 84 ? 1.019 7.240 0.434 1.00 89.12 84 LEU A O 1
ATOM 688 N N . MET A 1 85 ? 2.889 6.505 -0.567 1.00 84.50 85 MET A N 1
ATOM 689 C CA . MET A 1 85 ? 3.555 6.039 0.656 1.00 84.50 85 MET A CA 1
ATOM 690 C C . MET A 1 85 ? 3.919 7.190 1.599 1.00 84.50 85 MET A C 1
ATOM 692 O O . MET A 1 85 ? 3.988 6.978 2.809 1.00 84.50 85 MET A O 1
ATOM 696 N N . ALA A 1 86 ? 4.116 8.401 1.073 1.00 86.81 86 ALA A N 1
ATOM 697 C CA . ALA A 1 86 ? 4.274 9.615 1.868 1.00 86.81 86 ALA A CA 1
ATOM 698 C C . ALA A 1 86 ? 2.936 10.127 2.435 1.00 86.81 86 ALA A C 1
ATOM 700 O O . ALA A 1 86 ? 2.897 10.670 3.538 1.00 86.81 86 ALA A O 1
ATOM 701 N N . THR A 1 87 ? 1.830 9.922 1.715 1.00 89.31 87 THR A N 1
ATOM 702 C CA . THR A 1 87 ? 0.502 10.407 2.115 1.00 89.31 87 THR A CA 1
ATOM 703 C C . THR A 1 87 ? -0.152 9.522 3.179 1.00 89.31 87 THR A C 1
ATOM 705 O O . THR A 1 87 ? -0.761 10.044 4.115 1.00 89.31 87 THR A O 1
ATOM 708 N N . LEU A 1 88 ? -0.019 8.193 3.092 1.00 86.69 88 LEU A N 1
ATOM 709 C CA . LEU A 1 88 ? -0.672 7.261 4.026 1.00 86.69 88 LEU A CA 1
ATOM 710 C C . LEU A 1 88 ? -0.330 7.489 5.518 1.00 86.69 88 LEU A C 1
ATOM 712 O O . LEU A 1 88 ? -1.266 7.493 6.321 1.00 86.69 88 LEU A O 1
ATOM 716 N N . PRO A 1 89 ? 0.935 7.741 5.921 1.00 85.25 89 PRO A N 1
ATOM 717 C CA . PRO A 1 89 ? 1.270 8.058 7.311 1.00 85.25 89 PRO A CA 1
ATOM 718 C C . PRO A 1 89 ? 0.544 9.300 7.834 1.00 85.25 89 PRO A C 1
ATOM 720 O O . PRO A 1 89 ? 0.043 9.289 8.952 1.00 85.25 89 PRO A O 1
ATOM 723 N N . SER A 1 90 ? 0.412 10.346 7.011 1.00 85.56 90 SER A N 1
ATOM 724 C CA . SER A 1 90 ? -0.291 11.572 7.412 1.00 85.56 90 SER A CA 1
ATOM 725 C C . SER A 1 90 ? -1.785 11.343 7.680 1.00 85.56 90 SER A C 1
ATOM 727 O O . SER A 1 90 ? -2.363 11.973 8.563 1.00 85.56 90 SER A O 1
ATOM 729 N N . LEU A 1 91 ? -2.414 10.409 6.953 1.00 84.12 91 LEU A N 1
ATOM 730 C CA . LEU A 1 91 ? -3.815 10.033 7.163 1.00 84.12 91 LEU A CA 1
ATOM 731 C C . LEU A 1 91 ? -3.988 9.260 8.473 1.00 84.12 91 LEU A C 1
ATOM 733 O O . LEU A 1 91 ? -4.928 9.523 9.221 1.00 84.12 91 LEU A O 1
ATOM 737 N N . TYR A 1 92 ? -3.054 8.350 8.753 1.00 79.94 92 TYR A N 1
ATOM 738 C CA . TYR A 1 92 ? -2.973 7.622 10.017 1.00 79.94 92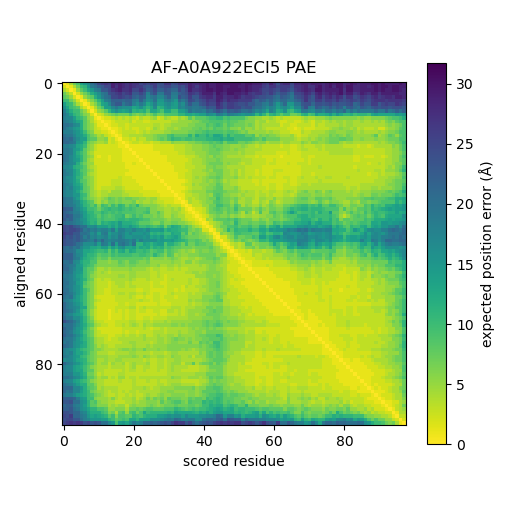 TYR A CA 1
ATOM 739 C C . TYR A 1 92 ? -2.805 8.580 11.208 1.00 79.94 92 TYR A C 1
ATOM 741 O O . TYR A 1 92 ? -3.602 8.552 12.143 1.00 79.94 92 TYR A O 1
ATOM 749 N N . GLU A 1 93 ? -1.827 9.487 11.157 1.00 80.62 93 GLU A N 1
ATOM 750 C CA . GLU A 1 93 ? -1.564 10.447 12.239 1.00 80.62 93 GLU A CA 1
ATOM 751 C C . GLU A 1 93 ? -2.758 11.368 12.498 1.00 80.62 93 GLU A C 1
ATOM 753 O O . GLU A 1 93 ? -3.117 11.604 13.652 1.00 80.62 93 GLU A O 1
ATOM 758 N N . LYS A 1 94 ? -3.422 11.835 11.433 1.00 79.62 94 LYS A N 1
ATOM 759 C CA . LYS A 1 94 ? -4.630 12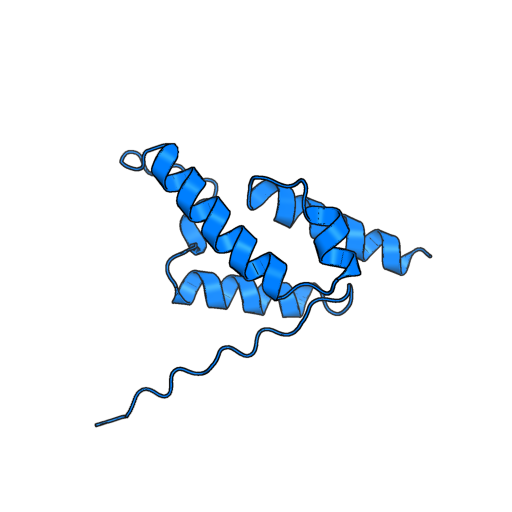.653 11.555 1.00 79.62 94 LYS A CA 1
ATOM 760 C C . LYS A 1 94 ? -5.755 11.914 12.285 1.00 79.62 94 LYS A C 1
ATOM 762 O O . LYS A 1 94 ? -6.407 12.514 13.127 1.00 79.62 94 LYS A O 1
ATOM 767 N N . SER A 1 95 ? -5.960 10.629 11.997 1.00 71.62 95 SER A N 1
ATOM 768 C CA . SER A 1 95 ? -7.027 9.839 12.629 1.00 71.62 95 SER A CA 1
ATOM 769 C C . SER A 1 95 ? -6.811 9.524 14.112 1.00 71.62 95 SER A C 1
ATOM 771 O O . SER A 1 95 ? -7.766 9.182 14.795 1.00 71.62 95 SER A O 1
ATOM 773 N N . ILE A 1 96 ? -5.578 9.637 14.618 1.00 68.88 96 ILE A N 1
ATOM 774 C CA . ILE A 1 96 ? -5.261 9.438 16.044 1.00 68.88 96 ILE A CA 1
ATOM 775 C C . ILE A 1 96 ? -5.467 10.724 16.853 1.00 68.88 96 ILE A C 1
ATOM 777 O O . ILE A 1 96 ? -5.655 10.668 18.067 1.00 68.88 96 ILE A O 1
ATOM 781 N N . GLY A 1 97 ? -5.379 11.884 16.196 1.00 61.41 97 GLY A N 1
ATOM 782 C CA . GLY A 1 97 ? -5.505 13.197 16.829 1.00 61.41 97 GLY A CA 1
ATOM 783 C C . GLY A 1 97 ? -6.927 13.765 16.888 1.00 61.41 97 GLY A C 1
ATOM 784 O O . GLY A 1 97 ? -7.099 14.833 17.476 1.00 61.41 97 GLY A O 1
ATOM 785 N N . GLU A 1 98 ? -7.908 13.096 16.273 1.00 50.00 98 GLU A N 1
ATOM 786 C CA . GLU A 1 98 ? -9.349 13.412 16.337 1.00 50.00 98 GLU A CA 1
ATOM 787 C C . GLU A 1 98 ? -10.049 12.581 17.424 1.00 50.00 98 GLU A C 1
ATOM 789 O O . GLU A 1 98 ? -10.911 13.159 18.126 1.00 50.00 98 GLU A O 1
#

Foldseek 3Di:
DDPPPPPPLCQAADELPPCVVSVVSLCVVCVVVVLCVVVVVDDDPPDDPVNQQVSQVVSLVVNLVSYDPVLSVVCVPPSGVVVSVVVSVVVSVVVVVD

Sequence (98 aa):
MMVGDEVEFGIEKFDVTDFKYWRMQIEDYLYGKRLNLPLLGKKLDNMEDVDLNLVDQQILGVIRLTLSRSVANNVIKEKTIVDLMATLPSLYEKSIGE

Secondary structure (DSSP, 8-state):
----------PPPBSSS-HHHHHHHHHHHHHHTT--TGGGT---TT--HHHHHHHHHHHHHHHHHTB-HHHHHHHTT--SHHHHHHHHHHHHHHHH--

Mean predicted aligned error: 7.8 Å

Solvent-accessible surface area (backbone atoms only — not comparable to full-atom values): 5970 Å² total; per-residue (Å²): 130,83,77,77,72,75,72,75,76,80,62,61,68,38,72,67,58,65,59,71,58,50,48,50,49,50,54,53,51,28,52,77,68,70,62,46,55,72,79,68,73,58,82,52,99,88,59,52,72,68,58,53,53,52,51,28,51,53,51,49,49,54,53,47,71,31,33,28,74,73,56,32,68,74,50,65,84,49,78,43,54,64,58,39,66,61,46,53,58,57,56,33,56,52,66,74,77,110

Organism: Carya illinoinensis (NCBI:txid32201)

pLDDT: mean 79.86, std 13.07, range [38.38, 91.06]